Protein AF-U2ZGQ8-F1 (afdb_monomer_lite)

pLDDT: mean 74.14, std 29.36, range [25.17, 98.75]

Structure (mmCIF, N/CA/C/O backbone):
data_AF-U2ZGQ8-F1
#
_entry.id   AF-U2ZGQ8-F1
#
loop_
_atom_site.group_PDB
_atom_site.id
_atom_site.type_symbol
_atom_site.label_atom_id
_atom_site.label_alt_id
_atom_site.label_comp_id
_atom_site.label_asym_id
_atom_site.label_entity_id
_atom_site.label_seq_id
_atom_site.pdbx_PDB_ins_code
_atom_site.Cartn_x
_atom_site.Cartn_y
_atom_site.Cartn_z
_atom_site.occupancy
_atom_site.B_iso_or_equiv
_atom_site.auth_seq_id
_atom_site.auth_comp_id
_atom_site.auth_asym_id
_atom_site.auth_atom_id
_atom_site.pdbx_PDB_model_num
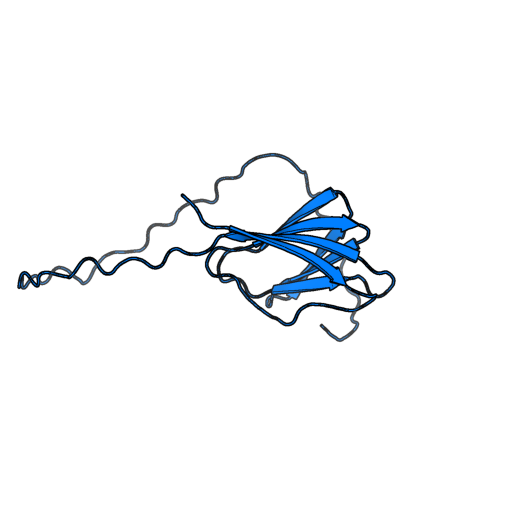ATOM 1 N N . MET A 1 1 ? 19.578 -16.723 -5.325 1.00 52.78 1 MET A N 1
ATOM 2 C CA . MET A 1 1 ? 18.636 -16.305 -4.265 1.00 52.78 1 MET A CA 1
ATOM 3 C C . MET A 1 1 ? 17.973 -15.016 -4.718 1.00 52.78 1 MET A C 1
ATOM 5 O O . MET A 1 1 ? 18.643 -14.217 -5.361 1.00 52.78 1 MET A O 1
ATOM 9 N N . ALA A 1 2 ? 16.672 -14.859 -4.485 1.00 68.69 2 ALA A N 1
ATOM 10 C CA . ALA A 1 2 ? 15.965 -13.615 -4.777 1.00 68.69 2 ALA A CA 1
ATOM 11 C C . ALA A 1 2 ? 16.005 -12.723 -3.529 1.00 68.69 2 ALA A C 1
ATOM 13 O O . ALA A 1 2 ? 15.751 -13.207 -2.429 1.00 68.69 2 ALA A O 1
ATOM 14 N N . ASN A 1 3 ? 16.362 -11.450 -3.706 1.00 90.06 3 ASN A N 1
ATOM 15 C CA . ASN A 1 3 ? 16.445 -10.487 -2.612 1.00 90.06 3 ASN A CA 1
ATOM 16 C C . ASN A 1 3 ? 15.099 -9.782 -2.457 1.00 90.06 3 ASN A C 1
ATOM 18 O O . ASN A 1 3 ? 14.553 -9.272 -3.438 1.00 90.06 3 ASN A O 1
ATOM 22 N N . TYR A 1 4 ? 14.602 -9.724 -1.227 1.00 94.19 4 TYR A N 1
ATOM 23 C CA . TYR A 1 4 ? 13.373 -9.027 -0.869 1.00 94.19 4 TYR A CA 1
ATOM 24 C C . TYR A 1 4 ? 13.652 -8.072 0.287 1.00 94.19 4 TYR A C 1
ATOM 26 O O . TYR A 1 4 ? 14.464 -8.378 1.161 1.00 94.19 4 TYR A O 1
ATOM 34 N N . SER A 1 5 ? 12.958 -6.940 0.307 1.00 95.00 5 SER A N 1
ATOM 35 C CA . SER A 1 5 ? 12.787 -6.134 1.513 1.00 95.00 5 SER A CA 1
ATOM 36 C C . SER A 1 5 ? 11.358 -6.269 2.023 1.00 95.00 5 SER A C 1
ATOM 38 O O . SER A 1 5 ? 10.424 -6.463 1.241 1.00 95.00 5 SER A O 1
ATOM 40 N N . ALA A 1 6 ? 11.194 -6.153 3.338 1.00 96.50 6 ALA A N 1
ATOM 41 C CA . ALA A 1 6 ? 9.889 -6.130 3.973 1.00 96.50 6 ALA A CA 1
ATOM 42 C C . ALA A 1 6 ? 9.841 -5.070 5.074 1.00 96.50 6 ALA A C 1
ATOM 44 O O . ALA A 1 6 ? 10.843 -4.844 5.755 1.00 96.50 6 ALA A O 1
ATOM 45 N N . ALA A 1 7 ? 8.693 -4.415 5.230 1.00 96.44 7 ALA A N 1
ATOM 46 C CA . ALA A 1 7 ? 8.481 -3.409 6.265 1.00 96.44 7 ALA A CA 1
ATOM 47 C C . ALA A 1 7 ? 7.012 -3.358 6.691 1.00 96.44 7 ALA A C 1
ATOM 49 O O . ALA A 1 7 ? 6.118 -3.436 5.847 1.00 96.44 7 ALA A O 1
ATOM 50 N N . TYR A 1 8 ? 6.781 -3.179 7.991 1.00 98.25 8 TYR A N 1
ATOM 51 C CA . TYR A 1 8 ? 5.488 -2.738 8.499 1.00 98.25 8 TYR A CA 1
ATOM 52 C C . TYR A 1 8 ? 5.400 -1.222 8.386 1.00 98.25 8 TYR A C 1
ATOM 54 O O . TYR A 1 8 ? 6.326 -0.514 8.790 1.00 98.25 8 TYR A O 1
ATOM 62 N N . VAL A 1 9 ? 4.292 -0.729 7.846 1.00 98.19 9 VAL A N 1
ATOM 63 C CA . VAL A 1 9 ? 4.027 0.702 7.718 1.00 98.19 9 VAL A CA 1
ATOM 64 C C . VAL A 1 9 ? 2.645 0.990 8.278 1.00 98.19 9 VAL A C 1
ATOM 66 O O . VAL A 1 9 ? 1.669 0.349 7.890 1.00 98.19 9 VAL A O 1
ATOM 69 N N . THR A 1 10 ? 2.573 1.965 9.181 1.00 98.31 10 THR A N 1
ATOM 70 C CA . THR A 1 10 ? 1.316 2.471 9.733 1.00 98.31 10 THR A CA 1
ATOM 71 C C . THR A 1 10 ? 1.045 3.857 9.169 1.00 98.31 10 THR A C 1
ATOM 73 O O . THR A 1 10 ? 1.881 4.754 9.286 1.00 98.31 10 THR A O 1
ATOM 76 N N . PHE A 1 11 ? -0.138 4.045 8.590 1.00 98.50 11 PHE A N 1
ATOM 77 C CA . PHE A 1 11 ? -0.631 5.341 8.136 1.00 98.50 11 PHE A CA 1
ATOM 78 C C . PHE A 1 11 ? -1.728 5.839 9.079 1.00 98.50 11 PHE A C 1
ATOM 80 O O . PHE A 1 11 ? -2.642 5.095 9.432 1.00 98.50 11 PHE A O 1
ATOM 87 N N . GLN A 1 12 ? -1.632 7.108 9.482 1.00 98.62 12 GLN A N 1
ATOM 88 C CA . GLN A 1 12 ? -2.706 7.814 10.191 1.00 98.62 12 GLN A CA 1
ATOM 89 C C . GLN A 1 12 ? -3.907 8.066 9.258 1.00 98.62 12 GLN A C 1
ATOM 91 O O . GLN A 1 12 ? -3.723 7.999 8.040 1.00 98.62 12 GLN A O 1
ATOM 96 N N . PRO A 1 13 ? -5.113 8.367 9.785 1.00 98.38 13 PRO A N 1
ATOM 97 C CA . PRO A 1 13 ? -6.287 8.648 8.958 1.00 98.38 13 PRO A CA 1
ATOM 98 C C . PRO A 1 13 ? -5.990 9.668 7.848 1.00 98.38 13 PRO A C 1
ATOM 100 O O . PRO A 1 13 ? -5.406 10.724 8.098 1.00 98.38 13 PRO A O 1
ATOM 103 N N . GLY A 1 14 ? -6.335 9.320 6.608 1.00 95.88 14 GLY A N 1
ATOM 104 C CA . GLY A 1 14 ? -6.091 10.130 5.408 1.00 95.88 14 GLY A CA 1
ATOM 105 C C . GLY A 1 14 ? -4.630 10.218 4.937 1.00 95.88 14 GLY A C 1
ATOM 106 O O . GLY A 1 14 ? -4.368 10.808 3.886 1.00 95.88 14 GLY A O 1
ATOM 107 N N . ALA A 1 15 ? -3.667 9.642 5.662 1.00 98.19 15 ALA A N 1
ATOM 108 C CA . ALA A 1 15 ? -2.265 9.643 5.258 1.00 98.19 15 ALA A CA 1
ATOM 109 C C . ALA A 1 15 ? -1.990 8.581 4.183 1.00 98.19 15 ALA A C 1
ATOM 111 O O . ALA A 1 15 ? -2.509 7.466 4.233 1.00 98.19 15 ALA A O 1
ATOM 112 N N . ARG A 1 16 ? -1.105 8.908 3.236 1.00 98.44 16 ARG A N 1
ATOM 113 C CA . ARG A 1 16 ? -0.639 7.992 2.188 1.00 98.44 16 ARG A CA 1
ATOM 114 C C . ARG A 1 16 ? 0.828 8.202 1.844 1.00 98.44 16 ARG A C 1
ATOM 116 O O . ARG A 1 16 ? 1.386 9.270 2.100 1.00 98.44 16 ARG A O 1
ATOM 123 N N . SER A 1 17 ? 1.435 7.211 1.200 1.00 98.31 17 SER A N 1
ATOM 124 C CA . SER A 1 17 ? 2.723 7.376 0.530 1.00 98.31 17 SER A CA 1
ATOM 125 C C . SER A 1 17 ? 2.614 8.368 -0.630 1.00 98.31 17 SER A C 1
ATOM 127 O O . SER A 1 17 ? 1.539 8.593 -1.194 1.00 98.31 17 SER A O 1
ATOM 129 N N . ALA A 1 18 ? 3.742 8.977 -1.004 1.00 98.00 18 ALA A N 1
ATOM 130 C CA . ALA A 1 18 ? 3.853 9.680 -2.278 1.00 98.00 18 ALA A CA 1
ATOM 131 C C . ALA A 1 18 ? 3.656 8.700 -3.449 1.00 98.00 18 ALA A C 1
ATOM 133 O O . ALA A 1 18 ? 3.773 7.488 -3.281 1.00 98.00 18 ALA A O 1
ATOM 134 N N . TRP A 1 19 ? 3.384 9.221 -4.644 1.00 98.19 19 TRP A N 1
ATOM 135 C CA . TRP A 1 19 ? 3.383 8.398 -5.853 1.00 98.19 19 TRP A CA 1
ATOM 136 C C . TRP A 1 19 ? 4.769 7.787 -6.077 1.00 98.19 19 TRP A C 1
ATOM 138 O O . TRP A 1 19 ? 5.774 8.495 -5.997 1.00 98.19 19 TRP A O 1
ATOM 148 N N . HIS A 1 20 ? 4.826 6.487 -6.342 1.00 98.19 20 HIS A N 1
ATOM 149 C CA . HIS A 1 20 ? 6.072 5.761 -6.573 1.00 98.19 20 HIS A CA 1
ATOM 150 C C . HIS A 1 20 ? 5.825 4.498 -7.406 1.00 98.19 20 HIS A C 1
ATOM 152 O O . HIS A 1 20 ? 4.688 4.130 -7.687 1.00 98.19 20 HIS A O 1
ATOM 158 N N . SER A 1 21 ? 6.896 3.831 -7.833 1.00 97.56 21 SER A N 1
ATOM 159 C CA . SER A 1 21 ? 6.821 2.534 -8.507 1.00 97.56 21 SER A CA 1
ATOM 160 C C . SER A 1 21 ? 7.978 1.636 -8.082 1.00 97.56 21 SER A C 1
ATOM 162 O O . SER A 1 21 ? 9.019 2.106 -7.614 1.00 97.56 21 SER A O 1
ATOM 164 N N . HIS A 1 22 ?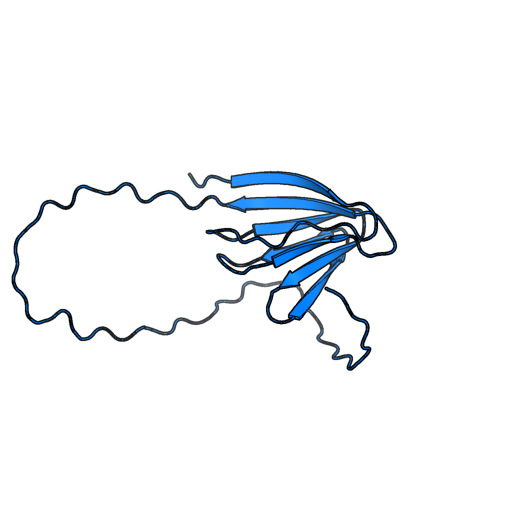 7.805 0.328 -8.267 1.00 96.25 22 HIS A N 1
ATOM 165 C CA . HIS A 1 22 ? 8.818 -0.670 -7.940 1.00 96.25 22 HIS A CA 1
ATOM 166 C C . HIS A 1 22 ? 9.262 -1.427 -9.201 1.00 96.25 22 HIS A C 1
ATOM 168 O O . HIS A 1 22 ? 8.415 -1.972 -9.911 1.00 96.25 22 HIS A O 1
ATOM 174 N N . PRO A 1 23 ? 10.577 -1.535 -9.491 1.00 95.06 23 PRO A N 1
ATOM 175 C CA . PRO A 1 23 ? 11.076 -2.193 -10.706 1.00 95.06 23 PRO A CA 1
ATOM 176 C C . PRO A 1 23 ? 10.724 -3.679 -10.847 1.00 95.06 23 PRO A C 1
ATOM 178 O O . PRO A 1 23 ? 10.852 -4.226 -11.943 1.00 95.06 23 PRO A O 1
ATOM 181 N N . ALA A 1 24 ? 10.348 -4.334 -9.748 1.00 95.56 24 ALA A N 1
ATOM 182 C CA . ALA A 1 24 ? 9.918 -5.728 -9.704 1.00 95.56 24 ALA A CA 1
ATOM 183 C C . ALA A 1 24 ? 8.552 -5.902 -9.012 1.00 95.56 24 ALA A C 1
ATOM 185 O O . ALA A 1 24 ? 8.198 -7.024 -8.678 1.00 95.56 24 ALA A O 1
ATOM 186 N N . GLY A 1 25 ? 7.786 -4.815 -8.848 1.00 96.75 25 GLY A N 1
ATOM 187 C CA . GLY A 1 25 ? 6.473 -4.799 -8.192 1.00 96.75 25 GLY A CA 1
ATOM 188 C C . GLY A 1 25 ? 6.541 -4.811 -6.661 1.00 96.75 25 GLY A C 1
ATOM 189 O O . GLY A 1 25 ? 7.629 -4.744 -6.088 1.00 96.75 25 GLY A O 1
ATOM 190 N N . GLN A 1 26 ? 5.381 -4.849 -6.005 1.00 98.31 26 GLN A N 1
ATOM 191 C CA . GLN A 1 26 ? 5.250 -4.909 -4.545 1.00 98.31 26 GLN A CA 1
ATOM 192 C C . GLN A 1 26 ? 3.960 -5.627 -4.129 1.00 98.31 26 GLN A C 1
ATOM 194 O O . GLN A 1 26 ? 2.891 -5.358 -4.673 1.00 98.31 26 GLN A O 1
ATOM 199 N N . HIS A 1 27 ? 4.058 -6.515 -3.137 1.00 98.19 27 HIS A N 1
ATOM 200 C CA . HIS A 1 27 ? 2.895 -7.062 -2.440 1.00 98.19 27 HIS A CA 1
ATOM 201 C C . HIS A 1 27 ? 2.584 -6.221 -1.205 1.00 98.19 27 HIS A C 1
ATOM 203 O O . HIS A 1 27 ? 3.490 -5.903 -0.431 1.00 98.19 27 HIS A O 1
ATOM 209 N N . ILE A 1 28 ? 1.307 -5.910 -1.012 1.00 98.44 28 ILE A N 1
ATOM 210 C CA . ILE A 1 28 ? 0.792 -5.180 0.142 1.00 98.44 28 ILE A CA 1
ATOM 211 C C . ILE A 1 28 ? -0.208 -6.073 0.867 1.00 98.44 28 ILE A C 1
ATOM 213 O O . ILE A 1 28 ? -1.164 -6.522 0.244 1.00 98.44 28 ILE A O 1
ATOM 217 N N . ILE A 1 29 ? -0.003 -6.324 2.159 1.00 98.62 29 ILE A N 1
ATOM 218 C CA . ILE A 1 29 ? -0.869 -7.174 2.988 1.00 98.62 29 ILE A CA 1
ATOM 219 C C . ILE A 1 29 ? -1.317 -6.361 4.196 1.00 98.62 29 ILE A C 1
ATOM 221 O O . ILE A 1 29 ? -0.474 -5.894 4.963 1.00 98.62 29 ILE A O 1
ATOM 225 N N . VAL A 1 30 ? -2.619 -6.176 4.383 1.00 98.62 30 VAL A N 1
ATOM 226 C CA . VAL A 1 30 ? -3.126 -5.388 5.515 1.00 98.62 30 VAL A CA 1
ATOM 227 C C . VAL A 1 30 ? -3.108 -6.241 6.773 1.00 98.62 30 VAL A C 1
ATOM 229 O O . VAL A 1 30 ? -3.649 -7.345 6.793 1.00 98.62 30 VAL A O 1
ATOM 232 N N . THR A 1 31 ? -2.509 -5.714 7.836 1.00 98.62 31 THR A N 1
ATOM 233 C CA . THR A 1 31 ? -2.451 -6.383 9.142 1.00 98.62 31 THR A CA 1
ATOM 234 C C . THR A 1 31 ? -3.321 -5.711 10.193 1.00 98.62 31 THR A C 1
ATOM 236 O O . THR A 1 31 ? -3.508 -6.283 11.256 1.00 98.62 31 THR A O 1
ATOM 239 N N . SER A 1 32 ? -3.826 -4.501 9.934 1.00 98.69 32 SER A N 1
ATOM 240 C CA . SER A 1 32 ? -4.881 -3.874 10.732 1.00 98.69 32 SER A CA 1
ATOM 241 C C . SER A 1 32 ? -5.545 -2.730 9.965 1.00 98.69 32 SER A C 1
ATOM 243 O O . SER A 1 32 ? -4.863 -1.949 9.295 1.00 98.69 32 SER A O 1
ATOM 245 N N . GLY A 1 33 ? -6.865 -2.600 10.097 1.00 98.38 33 GLY A N 1
ATOM 246 C CA . GLY A 1 33 ? -7.639 -1.507 9.505 1.00 98.38 33 GLY A CA 1
ATOM 247 C C . GLY A 1 33 ? -7.952 -1.710 8.021 1.00 98.38 33 GLY A C 1
ATOM 248 O O . GLY A 1 33 ? -8.128 -2.834 7.550 1.00 98.38 33 GLY A O 1
ATOM 249 N N . VAL A 1 34 ? -8.071 -0.600 7.288 1.00 98.75 34 VAL A N 1
ATOM 250 C CA . VAL A 1 34 ? -8.437 -0.585 5.864 1.00 98.75 34 VAL A CA 1
ATOM 251 C C . VAL A 1 34 ? -7.426 0.238 5.077 1.00 98.75 34 VAL A C 1
ATOM 253 O O . VAL A 1 34 ? -7.191 1.411 5.376 1.00 98.75 34 VAL A O 1
ATOM 256 N N . ALA A 1 35 ? -6.859 -0.374 4.042 1.00 98.62 35 ALA A N 1
ATOM 257 C CA . ALA A 1 35 ? -5.955 0.270 3.109 1.00 98.62 35 ALA A CA 1
ATOM 258 C C . ALA A 1 35 ? -6.671 0.692 1.822 1.00 98.62 35 ALA A C 1
ATOM 260 O O . ALA A 1 35 ? -7.629 0.066 1.357 1.00 98.62 35 ALA A O 1
ATOM 261 N N . LEU A 1 36 ? -6.145 1.758 1.232 1.00 98.75 36 LEU A N 1
ATOM 262 C CA . LEU A 1 36 ? -6.424 2.211 -0.119 1.00 98.75 36 LEU A CA 1
ATOM 263 C C . LEU A 1 36 ? -5.124 2.148 -0.918 1.00 98.75 36 LEU A C 1
ATOM 265 O O . LEU A 1 36 ? -4.062 2.496 -0.401 1.00 98.75 36 LEU A O 1
ATOM 269 N N . THR A 1 37 ? -5.198 1.746 -2.181 1.00 98.50 37 THR A N 1
ATOM 270 C CA . THR A 1 37 ? -4.117 1.953 -3.148 1.00 98.50 37 THR A CA 1
ATOM 271 C C . THR A 1 37 ? -4.690 2.457 -4.457 1.00 98.50 37 THR A C 1
ATOM 273 O O . THR A 1 37 ? -5.746 1.994 -4.880 1.00 98.50 37 THR A O 1
ATOM 276 N N . GLY A 1 38 ? -4.027 3.430 -5.078 1.00 97.88 38 GLY A N 1
ATOM 277 C CA . GLY A 1 38 ? -4.479 4.019 -6.332 1.00 97.88 38 GLY A CA 1
ATOM 278 C C . GLY A 1 38 ? -3.381 4.070 -7.380 1.00 97.88 38 GLY A C 1
ATOM 279 O O . GLY A 1 38 ? -2.211 4.245 -7.040 1.00 97.88 38 GLY A O 1
ATOM 280 N N . THR A 1 39 ? -3.767 3.943 -8.645 1.00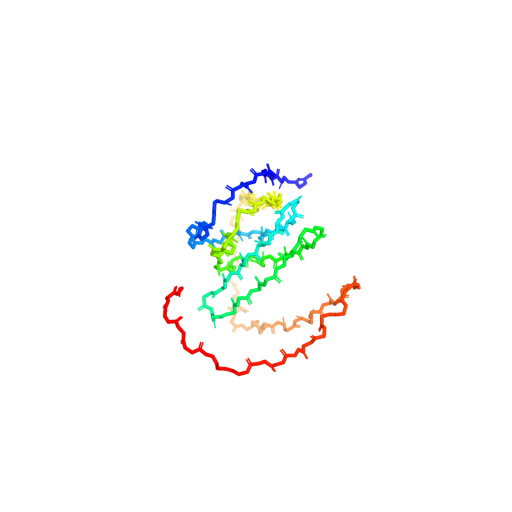 97.81 39 THR A N 1
ATOM 281 C CA . THR A 1 39 ? -2.895 4.036 -9.823 1.00 97.81 39 THR A CA 1
ATOM 282 C C . THR A 1 39 ? -3.190 5.298 -10.633 1.00 97.81 39 THR A C 1
ATOM 284 O O . THR A 1 39 ? -4.230 5.940 -10.486 1.00 97.81 39 THR A O 1
ATOM 287 N N . ARG A 1 40 ? -2.243 5.698 -11.490 1.00 95.94 40 ARG A N 1
ATOM 288 C CA . ARG A 1 40 ? -2.340 6.941 -12.284 1.00 95.94 40 ARG A CA 1
ATOM 289 C C . ARG A 1 40 ? -3.496 6.974 -13.282 1.00 95.94 40 ARG A C 1
ATOM 291 O O . ARG A 1 40 ? -3.899 8.051 -13.700 1.00 95.94 40 ARG A O 1
ATOM 298 N N . ASP A 1 41 ? -4.014 5.814 -13.659 1.00 95.06 41 ASP A N 1
ATOM 299 C CA . ASP A 1 41 ? -5.179 5.663 -14.533 1.00 95.06 41 ASP A CA 1
ATOM 300 C C . ASP A 1 41 ? -6.520 5.904 -13.810 1.00 95.06 41 ASP A C 1
ATOM 302 O O . ASP A 1 41 ? -7.577 5.804 -14.429 1.00 95.06 41 ASP A O 1
ATOM 306 N N . GLY A 1 42 ? -6.485 6.241 -12.517 1.00 92.75 42 GLY A N 1
ATOM 307 C CA . GLY A 1 42 ? -7.663 6.564 -11.717 1.00 92.75 42 GLY A CA 1
ATOM 308 C C . GLY A 1 42 ? -8.297 5.363 -11.017 1.00 92.75 42 GLY A C 1
ATOM 309 O O . GLY A 1 42 ? -9.296 5.540 -10.320 1.00 92.75 42 GLY A O 1
ATOM 310 N N . ASN A 1 43 ? -7.736 4.157 -11.149 1.00 94.62 43 ASN A N 1
ATOM 311 C CA . ASN A 1 43 ? -8.212 3.014 -10.375 1.00 94.62 43 ASN A CA 1
ATOM 312 C C . ASN A 1 43 ? -7.792 3.154 -8.908 1.00 94.62 43 ASN A C 1
ATOM 314 O O . ASN A 1 43 ? -6.628 3.416 -8.611 1.00 94.62 43 ASN A O 1
ATOM 318 N N . VAL A 1 44 ? -8.739 2.943 -7.992 1.00 97.19 44 VAL A N 1
ATOM 319 C CA . VAL A 1 44 ? -8.495 2.890 -6.545 1.00 97.19 44 VAL A CA 1
ATOM 320 C C . VAL A 1 44 ? -9.081 1.597 -5.996 1.00 97.19 44 VAL A C 1
ATOM 322 O O . VAL A 1 44 ? -10.250 1.286 -6.218 1.00 97.19 44 VAL A O 1
ATOM 325 N N . ILE A 1 45 ? -8.263 0.847 -5.269 1.00 97.00 45 ILE A N 1
ATOM 326 C CA . ILE A 1 45 ? -8.620 -0.416 -4.630 1.00 97.00 45 ILE A CA 1
ATOM 327 C C . ILE A 1 45 ? -8.667 -0.195 -3.120 1.00 97.00 45 ILE A C 1
ATOM 329 O O . ILE A 1 45 ? -7.734 0.358 -2.539 1.00 97.00 45 ILE A O 1
ATOM 333 N N . ARG A 1 46 ? -9.748 -0.662 -2.489 1.00 98.25 46 ARG A N 1
ATOM 334 C CA . ARG A 1 46 ? -9.931 -0.710 -1.034 1.00 98.25 46 ARG A CA 1
ATOM 335 C C . ARG A 1 46 ? -9.854 -2.159 -0.574 1.00 98.25 46 ARG A C 1
ATOM 337 O O . ARG A 1 46 ? -10.529 -3.003 -1.155 1.00 98.25 46 ARG A O 1
ATOM 344 N N . PHE A 1 47 ? -9.074 -2.423 0.464 1.00 97.75 47 PHE A N 1
ATOM 345 C CA . PHE A 1 47 ? -8.840 -3.768 0.983 1.00 97.75 47 PHE A CA 1
ATOM 346 C C . PHE A 1 47 ? -8.543 -3.709 2.486 1.00 97.75 47 PHE A C 1
ATOM 348 O O . PHE A 1 47 ? -8.037 -2.708 2.996 1.00 97.75 47 PHE A O 1
ATOM 355 N N . SER A 1 48 ? -8.952 -4.740 3.209 1.00 97.94 48 SER A N 1
ATOM 356 C CA . SER A 1 48 ? -9.077 -4.774 4.668 1.00 97.94 48 SER A CA 1
ATOM 357 C C . SER A 1 48 ? -8.124 -5.801 5.275 1.00 97.94 48 SER A C 1
ATOM 359 O O . SER A 1 48 ? -7.448 -6.538 4.562 1.00 97.94 48 SER A O 1
ATOM 361 N N . GLU A 1 49 ? -8.047 -5.837 6.602 1.00 98.00 49 GLU A N 1
ATOM 362 C CA . GLU A 1 49 ? -7.209 -6.776 7.351 1.00 98.00 49 GLU A CA 1
ATOM 363 C C . GLU A 1 49 ? -7.308 -8.229 6.847 1.00 98.00 49 GLU A C 1
ATOM 365 O O . GLU A 1 49 ? -8.397 -8.771 6.664 1.00 98.00 49 GLU A O 1
ATOM 370 N N . GLY A 1 50 ? -6.148 -8.846 6.601 1.00 96.75 50 GLY A N 1
ATOM 371 C CA . GLY A 1 50 ? -6.018 -10.187 6.026 1.00 96.75 50 GLY A CA 1
ATOM 372 C C . GLY A 1 50 ? -6.015 -10.230 4.493 1.00 96.75 50 GLY A C 1
ATOM 373 O O . GLY A 1 50 ? -5.557 -11.217 3.917 1.00 96.75 50 GLY A O 1
ATOM 374 N N . GLU A 1 51 ? -6.460 -9.170 3.816 1.00 98.06 51 GLU A N 1
ATOM 375 C CA . GLU A 1 51 ? -6.441 -9.077 2.355 1.00 98.06 51 GLU A CA 1
ATOM 376 C C . GLU A 1 51 ? -5.091 -8.564 1.836 1.00 98.06 51 GLU A C 1
ATOM 378 O O . GLU A 1 51 ? -4.328 -7.877 2.528 1.00 98.06 51 GLU A O 1
ATOM 383 N N . SER A 1 52 ? -4.795 -8.888 0.574 1.00 97.00 52 SER A N 1
ATOM 384 C CA . SER A 1 52 ? -3.566 -8.451 -0.083 1.00 97.00 52 SER A CA 1
ATOM 385 C C . SER A 1 52 ? -3.793 -7.974 -1.510 1.00 97.00 52 SER A C 1
ATOM 387 O O . SER A 1 52 ? -4.709 -8.424 -2.197 1.00 97.00 52 SER A O 1
ATOM 389 N N . VAL A 1 53 ? -2.925 -7.069 -1.955 1.00 97.81 53 VAL A N 1
ATOM 390 C CA . VAL A 1 53 ? -2.909 -6.521 -3.313 1.00 97.81 53 VAL A CA 1
ATOM 391 C C . VAL A 1 53 ? -1.504 -6.641 -3.897 1.00 97.81 53 VAL A C 1
ATOM 393 O O . VAL A 1 53 ? -0.499 -6.502 -3.197 1.00 97.81 53 VAL A O 1
ATOM 396 N N . TRP A 1 54 ? -1.439 -6.908 -5.201 1.00 97.56 54 TRP A N 1
ATOM 397 C CA . TRP A 1 54 ? -0.212 -6.859 -5.987 1.00 97.56 54 TRP A CA 1
ATOM 398 C C . TRP A 1 54 ? -0.160 -5.575 -6.813 1.00 97.56 54 TRP A C 1
ATOM 400 O O . TRP A 1 54 ? -1.025 -5.341 -7.656 1.00 97.56 54 TRP A O 1
ATOM 410 N N . CYS A 1 55 ? 0.886 -4.780 -6.607 1.00 97.25 55 CYS A N 1
ATOM 411 C CA . CYS A 1 55 ? 1.215 -3.614 -7.417 1.00 97.25 55 CYS A CA 1
ATOM 412 C C . CYS A 1 55 ? 2.252 -4.033 -8.478 1.00 97.25 55 CYS A C 1
ATOM 414 O O . CYS A 1 55 ? 3.399 -4.328 -8.117 1.00 97.25 55 CYS A O 1
ATOM 416 N N . PRO A 1 56 ? 1.891 -4.103 -9.778 1.00 96.56 56 PRO A N 1
ATOM 417 C CA . PRO A 1 56 ? 2.773 -4.673 -10.793 1.00 96.56 56 PRO A CA 1
ATOM 418 C C . PRO A 1 56 ? 4.069 -3.875 -11.025 1.00 96.56 56 PRO A C 1
ATOM 420 O O . PRO A 1 56 ? 4.132 -2.676 -10.736 1.00 96.56 56 PRO A O 1
ATOM 423 N N . PRO A 1 57 ? 5.115 -4.507 -11.595 1.00 97.00 57 PRO A N 1
ATOM 424 C CA . PRO A 1 57 ? 6.379 -3.838 -11.873 1.00 97.00 57 PRO A CA 1
ATOM 425 C C . PRO A 1 57 ? 6.210 -2.601 -12.759 1.00 97.00 57 PRO A C 1
ATOM 427 O O . PRO A 1 57 ? 5.599 -2.668 -13.822 1.00 97.00 57 PRO A O 1
ATOM 430 N N . GLY A 1 58 ? 6.797 -1.481 -12.336 1.00 96.06 58 GLY A N 1
ATOM 431 C CA . GLY A 1 58 ? 6.792 -0.223 -13.090 1.00 96.06 58 GLY A CA 1
ATOM 432 C C . GLY A 1 58 ? 5.462 0.537 -13.104 1.00 96.06 58 GLY A C 1
ATOM 433 O O . GLY A 1 58 ? 5.421 1.634 -13.653 1.00 96.06 58 GLY A O 1
ATOM 434 N N . VAL A 1 59 ? 4.399 0.013 -12.486 1.00 97.38 59 VAL A N 1
ATOM 435 C CA . VAL A 1 59 ? 3.130 0.738 -12.352 1.00 97.38 59 VAL A CA 1
ATOM 436 C C . VAL A 1 59 ? 3.253 1.748 -11.214 1.00 97.38 59 VAL A C 1
ATOM 438 O O . VAL A 1 59 ? 3.559 1.378 -10.078 1.00 97.38 59 VAL A O 1
ATOM 441 N N . GLU A 1 60 ? 3.036 3.030 -11.514 1.00 98.00 60 GLU A N 1
ATOM 442 C CA . GLU A 1 60 ? 2.966 4.074 -10.490 1.00 98.00 60 GLU A CA 1
ATOM 443 C C . GLU A 1 60 ? 1.717 3.906 -9.627 1.00 98.00 60 GLU A C 1
ATOM 445 O O . GLU A 1 60 ? 0.597 3.830 -10.137 1.00 98.00 60 GLU A O 1
ATOM 450 N N . HIS A 1 61 ? 1.922 3.909 -8.316 1.00 98.50 61 HIS A N 1
ATOM 451 C CA . HIS A 1 61 ? 0.868 3.792 -7.328 1.00 98.50 61 HIS A CA 1
ATOM 452 C C . HIS A 1 61 ? 1.175 4.615 -6.072 1.00 98.50 61 HIS A C 1
ATOM 454 O O . HIS A 1 61 ? 2.298 5.072 -5.844 1.00 98.50 61 HIS A O 1
ATOM 460 N N . TRP A 1 62 ? 0.148 4.810 -5.256 1.00 98.62 62 TRP A N 1
ATOM 461 C CA . TRP A 1 62 ? 0.260 5.189 -3.850 1.00 98.62 62 TRP A CA 1
ATOM 462 C C . TRP A 1 62 ? -0.508 4.177 -3.008 1.00 98.62 62 TRP A C 1
ATOM 464 O O . TRP A 1 62 ? -1.358 3.448 -3.520 1.00 98.62 62 TRP A O 1
ATOM 474 N N . HIS A 1 63 ? -0.242 4.141 -1.711 1.00 98.56 63 HIS A N 1
ATOM 475 C CA . HIS A 1 63 ? -1.047 3.385 -0.757 1.00 98.56 63 HIS A CA 1
ATOM 476 C C . HIS A 1 63 ? -1.126 4.146 0.567 1.00 98.56 63 HIS A C 1
ATOM 478 O O . HIS A 1 63 ? -0.220 4.907 0.912 1.00 98.56 63 HIS A O 1
ATOM 484 N N . GLY A 1 64 ? -2.235 4.007 1.280 1.00 98.38 64 GLY A N 1
ATOM 485 C CA . GLY A 1 64 ? -2.525 4.829 2.448 1.00 98.38 64 GLY A CA 1
ATO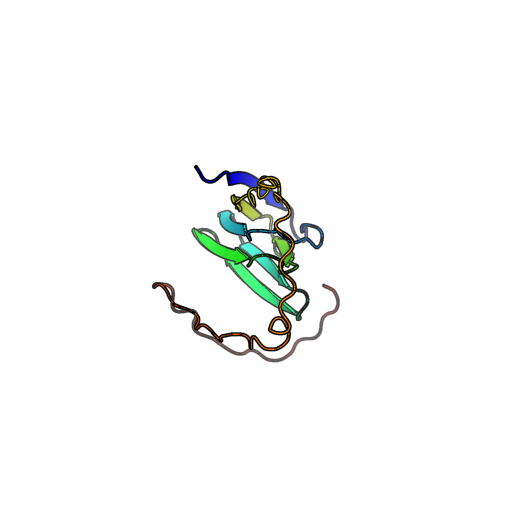M 486 C C . GLY A 1 64 ? -3.807 4.426 3.149 1.00 98.38 64 GLY A C 1
ATOM 487 O O . GLY A 1 64 ? -4.495 3.497 2.726 1.00 98.38 64 GLY A O 1
ATOM 488 N N . ALA A 1 65 ? -4.083 5.088 4.264 1.00 98.62 65 ALA A N 1
ATOM 489 C CA . ALA A 1 65 ? -5.249 4.800 5.079 1.00 98.62 65 ALA A CA 1
ATOM 490 C C . ALA A 1 65 ? -6.500 5.438 4.477 1.00 98.62 65 ALA A C 1
ATOM 492 O O . ALA A 1 65 ? -6.432 6.407 3.717 1.00 98.62 65 ALA A O 1
ATOM 493 N N . THR A 1 66 ? -7.659 4.915 4.859 1.00 98.56 66 THR A N 1
ATOM 494 C CA . THR A 1 66 ? -8.927 5.622 4.658 1.00 98.56 66 THR A CA 1
ATOM 495 C C . THR A 1 66 ? -8.929 6.975 5.387 1.00 98.56 66 THR A C 1
ATOM 497 O O . THR A 1 66 ? -8.196 7.124 6.371 1.00 98.56 66 THR A O 1
ATOM 500 N N . PRO A 1 67 ? -9.757 7.951 4.975 1.00 98.00 67 PRO A N 1
ATOM 501 C CA . PRO A 1 67 ? -9.876 9.227 5.685 1.00 98.00 67 PRO A CA 1
ATOM 502 C C . PRO A 1 67 ? -10.285 9.099 7.161 1.00 98.00 67 PRO A C 1
ATOM 504 O O . PRO A 1 67 ? -9.958 9.978 7.953 1.00 98.00 67 PRO A O 1
ATOM 507 N N . GLU A 1 68 ? -10.978 8.022 7.542 1.00 97.88 68 GLU A N 1
ATOM 508 C CA . GLU A 1 68 ? -11.634 7.903 8.850 1.00 97.88 68 GLU A CA 1
ATOM 509 C C . GLU A 1 68 ? -10.784 7.217 9.930 1.00 97.88 68 GLU A C 1
ATOM 511 O O . GLU A 1 68 ? -10.981 7.472 11.117 1.00 97.88 68 GLU A O 1
ATOM 516 N N . ALA A 1 69 ? -9.859 6.331 9.555 1.00 97.88 69 ALA A N 1
ATOM 517 C CA . ALA A 1 69 ? -9.156 5.465 10.503 1.00 97.88 69 ALA A CA 1
ATOM 518 C C . ALA A 1 69 ? -7.718 5.171 10.073 1.00 97.88 69 ALA A C 1
ATOM 520 O O . ALA A 1 69 ? -7.407 5.163 8.885 1.00 97.88 69 ALA A O 1
ATOM 521 N N . ALA A 1 70 ? -6.853 4.908 11.057 1.00 98.25 70 ALA A N 1
ATOM 522 C CA . ALA A 1 70 ? -5.493 4.444 10.817 1.00 98.25 70 ALA A CA 1
ATOM 523 C C . ALA A 1 70 ? -5.483 3.007 10.273 1.00 98.25 70 ALA A C 1
ATOM 525 O O . ALA A 1 70 ? -6.425 2.235 10.465 1.00 98.25 70 ALA A O 1
ATOM 526 N N . MET A 1 71 ? -4.384 2.639 9.624 1.00 98.62 71 MET A N 1
ATOM 527 C CA . MET A 1 71 ? -4.168 1.301 9.082 1.00 98.62 71 MET A CA 1
ATOM 528 C C . MET A 1 71 ? -2.695 0.916 9.203 1.00 98.62 71 MET A C 1
ATOM 530 O O . MET A 1 71 ? -1.819 1.781 9.153 1.00 98.62 71 MET A O 1
ATOM 534 N N . THR A 1 72 ? -2.431 -0.385 9.326 1.00 98.56 72 THR A N 1
ATOM 535 C CA . THR A 1 72 ? -1.088 -0.964 9.236 1.00 98.56 72 THR A CA 1
ATOM 536 C C . THR A 1 72 ? -1.063 -2.048 8.168 1.00 98.56 72 THR A C 1
ATOM 538 O O . THR A 1 72 ? -1.961 -2.890 8.100 1.00 98.56 72 THR A O 1
ATOM 541 N N . HIS A 1 73 ? -0.012 -2.057 7.356 1.00 98.56 73 HIS A N 1
ATOM 542 C CA . HIS A 1 73 ? 0.225 -3.099 6.365 1.00 98.56 73 HIS A CA 1
ATOM 543 C C . HIS A 1 73 ? 1.688 -3.549 6.352 1.00 98.56 73 HIS A C 1
ATOM 545 O O . HIS A 1 73 ? 2.592 -2.795 6.717 1.00 98.56 73 HIS A O 1
ATOM 551 N N . LEU A 1 74 ? 1.914 -4.781 5.903 1.00 98.62 74 LEU A N 1
ATOM 552 C CA . LEU A 1 74 ? 3.216 -5.321 5.539 1.00 98.62 74 LEU A CA 1
ATOM 553 C C . LEU A 1 74 ? 3.415 -5.135 4.033 1.00 98.62 74 LEU A C 1
ATOM 555 O O . LEU A 1 74 ? 2.607 -5.610 3.232 1.00 98.62 74 LEU A O 1
ATOM 559 N N . VAL A 1 75 ? 4.501 -4.474 3.638 1.00 98.06 75 VAL A N 1
ATOM 560 C CA . VAL A 1 75 ? 4.962 -4.481 2.244 1.00 98.06 75 VAL A CA 1
ATOM 561 C C . VAL A 1 75 ? 6.057 -5.513 2.062 1.00 98.06 75 VAL A C 1
ATOM 563 O O . VAL A 1 75 ? 6.967 -5.592 2.884 1.00 98.06 75 VAL A O 1
ATOM 566 N N . VAL A 1 76 ? 6.005 -6.267 0.966 1.00 97.94 76 VAL A N 1
ATOM 567 C CA . VAL A 1 76 ? 7.078 -7.170 0.531 1.00 97.94 76 VAL A CA 1
ATOM 568 C C . VAL A 1 76 ? 7.478 -6.780 -0.885 1.00 97.94 76 VAL A C 1
ATOM 570 O O . VAL A 1 76 ? 6.685 -6.877 -1.823 1.00 97.94 76 VAL A O 1
ATOM 573 N N . THR A 1 77 ? 8.713 -6.306 -1.040 1.00 96.88 77 THR A N 1
ATOM 574 C CA . THR A 1 77 ? 9.215 -5.740 -2.297 1.00 96.88 77 THR A CA 1
ATOM 575 C C . THR A 1 77 ? 10.386 -6.573 -2.815 1.00 96.88 77 THR A C 1
ATOM 577 O O . THR A 1 77 ? 11.459 -6.567 -2.203 1.00 96.88 77 THR A O 1
ATOM 580 N N . PRO A 1 78 ? 10.227 -7.286 -3.942 1.00 94.75 78 PRO A N 1
ATOM 581 C CA . PRO A 1 78 ? 11.344 -7.924 -4.619 1.00 94.75 78 PRO A CA 1
ATOM 582 C C . PRO A 1 78 ? 12.317 -6.871 -5.161 1.00 94.75 78 PRO A C 1
ATOM 584 O O . PRO A 1 78 ? 11.917 -5.835 -5.697 1.00 94.75 78 PRO A O 1
ATOM 587 N N . GLN A 1 79 ? 13.615 -7.150 -5.090 1.00 87.94 79 GLN A N 1
ATOM 588 C CA . GLN A 1 79 ? 14.625 -6.332 -5.752 1.00 87.94 79 GLN A CA 1
ATOM 589 C C . GLN A 1 79 ? 14.918 -6.865 -7.152 1.00 87.94 79 GLN A C 1
ATOM 591 O O . GLN A 1 79 ? 15.180 -8.053 -7.356 1.00 87.94 79 GLN A O 1
ATOM 596 N N . LYS A 1 80 ? 14.950 -5.964 -8.140 1.00 82.06 80 LYS A N 1
ATOM 597 C CA . LYS A 1 80 ? 15.456 -6.306 -9.469 1.00 82.06 80 LYS A CA 1
ATOM 598 C C . LYS A 1 80 ? 16.972 -6.455 -9.384 1.00 82.06 80 LYS A C 1
ATOM 600 O O . LYS A 1 80 ? 17.683 -5.472 -9.193 1.00 82.06 80 LYS A O 1
ATOM 605 N N . MET A 1 81 ? 17.466 -7.680 -9.541 1.00 70.06 81 MET A N 1
ATOM 606 C CA . MET A 1 81 ? 18.902 -7.933 -9.639 1.00 70.06 81 MET A CA 1
ATOM 607 C C . MET A 1 81 ? 19.476 -7.132 -10.811 1.00 70.06 81 MET A C 1
ATOM 609 O O . MET A 1 81 ? 18.999 -7.242 -11.946 1.00 70.06 81 MET A O 1
ATOM 613 N N . ALA A 1 82 ? 20.509 -6.331 -10.549 1.00 66.06 82 ALA A N 1
ATOM 614 C CA . ALA A 1 82 ? 21.275 -5.717 -11.618 1.00 66.06 82 ALA A CA 1
ATOM 615 C C . ALA A 1 82 ? 21.864 -6.845 -12.474 1.00 66.06 82 ALA A C 1
ATOM 617 O O . ALA A 1 82 ? 22.574 -7.712 -11.965 1.00 66.06 82 ALA A O 1
ATOM 618 N N . ARG A 1 83 ? 21.567 -6.858 -13.780 1.00 61.12 83 ARG A N 1
ATOM 619 C CA . ARG A 1 83 ? 22.296 -7.737 -14.699 1.00 61.12 83 ARG A CA 1
ATOM 620 C C . ARG A 1 83 ? 23.761 -7.326 -14.616 1.00 61.12 83 ARG A C 1
ATOM 622 O O . ARG A 1 83 ? 24.109 -6.231 -15.058 1.00 61.12 83 ARG A O 1
ATOM 629 N N . THR A 1 84 ? 24.619 -8.191 -14.085 1.00 49.94 84 THR A N 1
ATOM 630 C CA . THR A 1 84 ? 26.060 -8.063 -14.290 1.00 49.94 84 THR A CA 1
ATOM 631 C C . THR A 1 84 ? 26.277 -7.970 -15.796 1.00 49.94 84 THR A C 1
ATOM 633 O O . THR A 1 84 ? 25.827 -8.831 -16.558 1.00 49.94 84 THR A O 1
ATOM 636 N N . ARG A 1 85 ? 26.908 -6.887 -16.265 1.00 54.78 85 ARG A N 1
ATOM 637 C CA . ARG A 1 85 ? 27.373 -6.812 -17.652 1.00 54.78 85 ARG A CA 1
ATOM 638 C C . ARG A 1 85 ? 28.414 -7.914 -17.816 1.00 54.78 85 ARG A C 1
ATOM 640 O O . ARG A 1 85 ? 29.583 -7.687 -17.528 1.00 54.78 85 ARG A O 1
ATOM 647 N N . SER A 1 86 ? 28.013 -9.092 -18.293 1.00 53.81 86 SER A N 1
ATOM 648 C CA . SER A 1 86 ? 28.964 -10.015 -18.905 1.00 53.81 86 SER A CA 1
ATOM 649 C C . SER A 1 86 ? 29.647 -9.219 -20.012 1.00 53.81 86 SER A C 1
ATOM 651 O O . SER A 1 86 ? 28.963 -8.722 -20.915 1.00 53.81 86 SER A O 1
ATOM 653 N N . GLY A 1 87 ? 30.956 -8.995 -19.895 1.00 45.50 87 GLY A N 1
ATOM 654 C CA . GLY A 1 87 ? 31.710 -8.211 -20.862 1.00 45.50 87 GLY A CA 1
ATOM 655 C C . GLY A 1 87 ? 31.371 -8.674 -22.276 1.00 45.50 87 GLY A C 1
ATOM 656 O O . GLY A 1 87 ? 31.577 -9.834 -22.622 1.00 45.50 87 GLY A O 1
ATOM 657 N N . LYS A 1 88 ? 30.797 -7.785 -23.095 1.00 47.50 88 LYS A N 1
ATOM 658 C CA . LYS A 1 88 ? 30.622 -8.055 -24.522 1.00 47.50 88 LYS A CA 1
ATOM 659 C C . LYS A 1 88 ? 32.021 -8.145 -25.126 1.00 47.50 88 LYS A C 1
ATOM 661 O O . LYS A 1 88 ? 32.624 -7.116 -25.431 1.00 47.50 88 LYS A O 1
ATOM 666 N N . ARG A 1 89 ? 32.541 -9.358 -25.316 1.00 48.81 89 ARG A N 1
ATOM 667 C CA . ARG A 1 89 ? 33.636 -9.590 -26.259 1.00 48.81 89 ARG A CA 1
ATOM 668 C C . ARG A 1 89 ? 33.059 -9.240 -27.633 1.00 48.81 89 ARG A C 1
ATOM 670 O O . ARG A 1 89 ? 32.157 -9.920 -28.112 1.00 48.81 89 ARG A O 1
ATOM 677 N N . LYS A 1 90 ? 33.472 -8.104 -28.204 1.00 41.53 90 LYS A N 1
ATOM 678 C CA . LYS A 1 90 ? 33.011 -7.645 -29.523 1.00 41.53 90 LYS A CA 1
ATOM 679 C C . LYS A 1 90 ? 33.482 -8.650 -30.581 1.00 41.53 90 LYS A C 1
ATOM 681 O O . LYS A 1 90 ? 34.610 -8.538 -31.049 1.00 41.53 90 LYS A O 1
ATOM 686 N N . SER A 1 91 ? 32.644 -9.606 -30.978 1.00 42.00 91 SER A N 1
ATOM 687 C CA . SER A 1 91 ? 32.790 -10.229 -32.293 1.00 42.00 91 SER A CA 1
ATOM 688 C C . SER A 1 91 ? 32.133 -9.292 -33.306 1.00 42.00 91 SER A C 1
ATOM 690 O O . SER A 1 91 ? 30.941 -8.993 -33.243 1.00 42.00 91 SER A O 1
ATOM 692 N N . ARG A 1 92 ? 32.944 -8.733 -34.207 1.00 45.00 92 ARG A N 1
ATOM 693 C CA . ARG A 1 92 ? 32.439 -7.999 -35.368 1.00 45.00 92 ARG A CA 1
ATOM 694 C C . ARG A 1 92 ? 31.756 -9.026 -36.264 1.00 45.00 92 ARG A C 1
ATOM 696 O O . ARG A 1 92 ? 32.435 -9.863 -36.844 1.00 45.00 92 ARG A O 1
ATOM 703 N N . THR A 1 93 ? 30.436 -8.963 -36.373 1.00 39.53 93 THR A N 1
ATOM 704 C CA . THR A 1 93 ? 29.718 -9.596 -37.480 1.00 39.53 93 THR A CA 1
ATOM 705 C C . THR A 1 93 ? 28.813 -8.538 -38.100 1.00 39.53 93 THR A C 1
ATOM 707 O O . THR A 1 93 ? 27.935 -7.985 -37.444 1.00 39.53 93 THR A O 1
ATOM 710 N N . ASN A 1 94 ? 29.103 -8.187 -39.354 1.00 38.38 94 ASN A N 1
ATOM 711 C CA . ASN A 1 94 ? 28.196 -7.420 -40.197 1.00 38.38 94 ASN A CA 1
ATOM 712 C C . ASN A 1 94 ? 27.085 -8.379 -40.628 1.00 38.38 94 ASN A C 1
ATOM 714 O O . ASN A 1 94 ? 27.350 -9.296 -41.402 1.00 38.38 94 ASN A O 1
ATOM 718 N N . SER A 1 95 ? 25.856 -8.189 -40.150 1.00 37.62 95 SER A N 1
ATOM 719 C CA . SER A 1 95 ? 24.705 -8.884 -40.728 1.00 37.62 95 SER A CA 1
ATOM 720 C C . SER A 1 95 ? 23.516 -7.935 -40.857 1.00 37.62 95 SER A C 1
ATOM 722 O O . SER A 1 95 ? 23.137 -7.250 -39.911 1.00 37.62 95 SER A O 1
ATOM 724 N N . ILE A 1 96 ? 22.950 -7.908 -42.062 1.00 45.19 96 ILE A N 1
ATOM 725 C CA . ILE A 1 96 ? 21.847 -7.055 -42.538 1.00 45.19 96 ILE A CA 1
ATOM 726 C C . ILE A 1 96 ? 20.470 -7.493 -41.974 1.00 45.19 96 ILE A C 1
ATOM 728 O O . ILE A 1 96 ? 19.435 -6.935 -42.325 1.00 45.19 96 ILE A O 1
ATOM 732 N N . TRP A 1 97 ? 20.441 -8.443 -41.035 1.00 37.75 97 TRP A N 1
ATOM 733 C CA . TRP A 1 97 ? 19.225 -9.112 -40.554 1.00 37.75 97 TRP A CA 1
ATOM 734 C C . TRP A 1 97 ? 18.596 -8.514 -39.281 1.00 37.75 97 TRP A C 1
ATOM 736 O O . TRP A 1 97 ? 17.613 -9.050 -38.775 1.00 37.75 97 TRP A O 1
ATOM 746 N N . ASP A 1 98 ? 19.097 -7.382 -38.779 1.00 42.12 98 ASP A N 1
ATOM 747 C CA . ASP A 1 98 ? 18.629 -6.753 -37.528 1.00 42.12 98 ASP A CA 1
ATOM 748 C C . ASP A 1 98 ? 17.461 -5.758 -37.722 1.00 42.12 98 ASP A C 1
ATOM 750 O O . ASP A 1 98 ? 17.415 -4.696 -37.108 1.00 42.12 98 ASP A O 1
ATOM 754 N N . ARG A 1 99 ? 16.526 -6.050 -38.641 1.00 41.34 99 ARG A N 1
ATOM 755 C CA . ARG A 1 99 ? 15.393 -5.148 -38.957 1.00 41.34 99 ARG A CA 1
ATOM 756 C C . ARG A 1 99 ? 13.998 -5.767 -38.932 1.00 41.34 99 ARG A C 1
ATOM 758 O O . ARG A 1 99 ? 13.047 -5.104 -39.327 1.00 41.34 99 ARG A O 1
ATOM 765 N N . ASN A 1 100 ? 13.826 -6.998 -38.455 1.00 39.38 100 ASN A N 1
ATOM 766 C CA . ASN A 1 100 ? 12.477 -7.561 -38.366 1.00 39.38 100 ASN A CA 1
ATOM 767 C C . ASN A 1 100 ? 12.358 -8.631 -37.276 1.00 39.38 100 ASN A C 1
ATOM 769 O O . ASN A 1 100 ? 12.523 -9.822 -37.533 1.00 39.38 100 ASN A O 1
ATOM 773 N N . LYS A 1 101 ? 12.035 -8.210 -36.050 1.00 39.09 101 LYS A N 1
ATOM 774 C CA . LYS A 1 101 ? 11.442 -9.096 -35.043 1.00 39.09 101 LYS A CA 1
ATOM 775 C C . LYS A 1 101 ? 10.242 -8.392 -34.424 1.00 39.09 101 LYS A C 1
ATOM 777 O O . LYS A 1 101 ? 10.388 -7.442 -33.668 1.00 39.09 101 LYS A O 1
ATOM 782 N N . LYS A 1 102 ? 9.064 -8.855 -34.840 1.00 36.84 102 LYS A N 1
ATOM 783 C CA . LYS A 1 102 ? 7.762 -8.520 -34.270 1.00 36.84 102 LYS A CA 1
ATOM 784 C C . LYS A 1 102 ? 7.669 -9.113 -32.861 1.00 36.8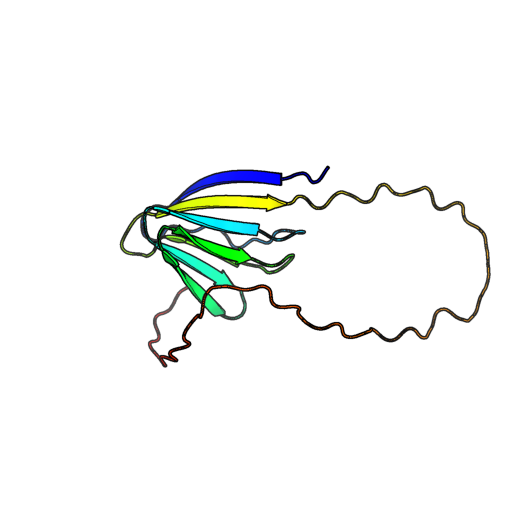4 102 LYS A C 1
ATOM 786 O O . LYS A 1 102 ? 8.092 -10.247 -32.643 1.00 36.84 102 LYS A O 1
ATOM 791 N N . GLU A 1 103 ? 7.122 -8.322 -31.947 1.00 38.72 103 GLU A N 1
ATOM 792 C CA . GLU A 1 103 ? 6.724 -8.694 -30.586 1.00 38.72 103 GLU A CA 1
ATOM 793 C C . GLU A 1 103 ? 5.849 -9.960 -30.580 1.00 38.72 103 GLU A C 1
ATOM 795 O O . GLU A 1 103 ? 4.895 -10.030 -31.363 1.00 38.72 103 GLU A O 1
ATOM 800 N N . PRO A 1 104 ? 6.086 -10.945 -29.696 1.00 38.62 104 PRO A N 1
ATOM 801 C CA . PRO A 1 104 ? 5.069 -11.926 -29.384 1.00 38.62 104 PRO A CA 1
ATOM 802 C C . PRO A 1 104 ? 4.230 -11.466 -28.186 1.00 38.62 104 PRO A C 1
ATOM 804 O O . PRO A 1 104 ? 4.723 -11.245 -27.080 1.00 38.62 104 PRO A O 1
ATOM 807 N N . HIS A 1 105 ? 2.926 -11.393 -28.432 1.00 32.72 105 HIS A N 1
ATOM 808 C CA . HIS A 1 105 ? 1.883 -11.458 -27.419 1.00 32.72 105 HIS A CA 1
ATOM 809 C C . HIS A 1 105 ? 2.092 -12.691 -26.530 1.00 32.72 105 HIS A C 1
ATOM 811 O O . HIS A 1 105 ? 2.231 -13.795 -27.057 1.00 32.72 105 HIS A O 1
ATOM 817 N N . PHE A 1 106 ? 2.030 -12.529 -25.206 1.00 30.38 106 PHE A N 1
ATOM 818 C CA . PHE A 1 106 ? 1.816 -13.652 -24.296 1.00 30.38 106 PHE A CA 1
ATOM 819 C C . PHE A 1 106 ? 0.784 -13.325 -23.221 1.00 30.38 106 PHE A C 1
ATOM 821 O O . PHE A 1 106 ? 0.803 -12.274 -22.584 1.00 30.38 106 PHE A O 1
ATOM 828 N N . ALA A 1 107 ? -0.140 -14.275 -23.111 1.00 28.66 107 ALA A N 1
ATOM 829 C CA . ALA A 1 107 ? -1.312 -14.334 -22.265 1.00 28.66 107 ALA A CA 1
ATOM 830 C C . ALA A 1 107 ? -0.998 -14.185 -20.771 1.00 28.66 107 ALA A C 1
ATOM 832 O O . ALA A 1 107 ? -0.006 -14.712 -20.266 1.00 28.66 107 ALA A O 1
ATOM 833 N N . ALA A 1 108 ? -1.916 -13.526 -20.063 1.00 26.98 108 ALA A N 1
ATOM 834 C CA . ALA A 1 108 ? -2.005 -13.581 -18.616 1.00 26.98 108 ALA A CA 1
ATOM 835 C C . ALA A 1 108 ? -2.411 -15.001 -18.189 1.00 26.98 108 ALA A C 1
ATOM 837 O O . ALA A 1 108 ? -3.458 -15.502 -18.596 1.00 26.98 108 ALA A O 1
ATOM 838 N N . LEU A 1 109 ? -1.573 -15.643 -17.376 1.00 28.88 109 LEU A N 1
ATOM 839 C CA . LEU A 1 109 ? -1.916 -16.869 -16.667 1.00 28.88 109 LEU A CA 1
ATOM 840 C C . LEU A 1 109 ? -2.436 -16.487 -15.282 1.00 28.88 109 LEU A C 1
ATOM 842 O O . LEU A 1 109 ? -1.716 -15.924 -14.459 1.00 28.88 109 LEU A O 1
ATOM 846 N N . SER A 1 110 ? -3.710 -16.777 -15.064 1.00 28.05 110 SER A N 1
ATOM 847 C CA . SER A 1 110 ? -4.410 -16.724 -13.789 1.00 28.05 110 SER A CA 1
ATOM 848 C C . SER A 1 110 ? -3.906 -17.826 -12.851 1.00 28.05 110 SER A C 1
ATOM 850 O O . SER A 1 110 ? -3.739 -18.974 -13.259 1.00 28.05 110 SER A O 1
ATOM 852 N N . TYR A 1 111 ? -3.706 -17.487 -11.576 1.00 29.06 111 TYR A N 1
ATOM 853 C CA . TYR A 1 111 ? -3.660 -18.455 -10.481 1.00 29.06 111 TYR A CA 1
ATOM 854 C C . TYR A 1 111 ? -4.696 -18.068 -9.422 1.00 29.06 111 TYR A C 1
ATOM 856 O O . TYR A 1 111 ? -4.958 -16.893 -9.178 1.00 29.06 111 TYR A O 1
ATOM 864 N N . PHE A 1 112 ? -5.332 -19.109 -8.897 1.00 27.39 112 PHE A N 1
ATOM 865 C CA . PHE A 1 112 ? -6.579 -19.155 -8.140 1.00 27.39 112 PHE A CA 1
ATOM 866 C C . PHE A 1 112 ? -6.674 -18.219 -6.922 1.00 27.39 112 PHE A C 1
ATOM 868 O O . PHE A 1 112 ? -5.743 -18.144 -6.127 1.00 27.39 112 PHE A O 1
ATOM 875 N N . GLY A 1 113 ? -7.888 -17.697 -6.681 1.00 29.55 113 GLY A N 1
ATOM 876 C CA . GLY A 1 113 ? -8.486 -17.904 -5.358 1.00 29.55 113 GLY A CA 1
ATOM 877 C C . GLY A 1 113 ? -9.069 -16.734 -4.566 1.00 29.55 113 GLY A C 1
ATOM 878 O O . GLY A 1 113 ? -9.113 -16.882 -3.357 1.00 29.55 113 GLY A O 1
ATOM 879 N N . VAL A 1 114 ? -9.558 -15.637 -5.160 1.00 27.62 114 VAL A N 1
ATOM 880 C CA . VAL A 1 114 ? -10.622 -14.824 -4.521 1.00 27.62 114 VAL A CA 1
ATOM 881 C C . VAL A 1 114 ? -11.524 -14.228 -5.604 1.00 27.62 114 VAL A C 1
ATOM 883 O O . VAL A 1 114 ? -11.070 -13.495 -6.480 1.00 27.62 114 VAL A O 1
ATOM 886 N N . GLU A 1 115 ? -12.806 -14.578 -5.577 1.00 25.17 115 GLU A N 1
ATOM 887 C CA . GLU A 1 115 ? -13.816 -14.072 -6.504 1.00 25.17 115 GLU A CA 1
ATOM 888 C C . GLU A 1 115 ? -14.179 -12.625 -6.129 1.00 25.17 115 GLU A C 1
ATOM 890 O O . GLU A 1 115 ? -15.046 -12.368 -5.294 1.00 25.17 115 GLU A O 1
ATOM 895 N N . LEU A 1 116 ? -13.490 -11.652 -6.733 1.00 31.44 116 LEU A N 1
ATOM 896 C CA . LEU A 1 116 ? -13.874 -10.240 -6.674 1.00 31.44 116 LEU A CA 1
ATOM 897 C C . LEU A 1 116 ? -15.136 -10.042 -7.520 1.00 31.44 116 LEU A C 1
ATOM 899 O O . LEU A 1 116 ? -15.091 -9.831 -8.733 1.00 31.44 116 LEU A O 1
ATOM 903 N N . ARG A 1 117 ? -16.291 -10.124 -6.859 1.00 26.55 117 ARG A N 1
ATOM 904 C CA . ARG A 1 117 ? -17.587 -9.781 -7.440 1.00 26.55 117 ARG A CA 1
ATOM 905 C C . ARG A 1 117 ? -17.610 -8.278 -7.745 1.00 26.55 117 ARG A C 1
ATOM 907 O O . ARG A 1 117 ? -17.865 -7.457 -6.868 1.00 26.55 117 ARG A O 1
ATOM 914 N N . LEU A 1 118 ? -17.358 -7.932 -9.007 1.00 27.47 118 LEU A N 1
ATOM 915 C CA . LEU A 1 118 ? -17.551 -6.593 -9.562 1.00 27.47 118 LEU A CA 1
ATOM 916 C C . LEU A 1 118 ? -18.996 -6.136 -9.312 1.00 27.47 118 LEU A C 1
ATOM 918 O O . LEU A 1 118 ? -19.940 -6.648 -9.914 1.00 27.47 118 LEU A O 1
ATOM 922 N N . LYS A 1 119 ? -19.173 -5.144 -8.438 1.00 27.80 119 LYS A N 1
ATOM 923 C CA . LYS A 1 119 ? -20.341 -4.265 -8.473 1.00 27.80 119 LYS A CA 1
ATOM 924 C C . LYS A 1 119 ? -19.876 -2.884 -8.886 1.00 27.80 119 LYS A C 1
ATOM 926 O O . LYS A 1 119 ? -19.214 -2.169 -8.145 1.00 27.80 119 LYS A O 1
ATOM 931 N N . GLN A 1 120 ? -20.247 -2.552 -10.110 1.00 28.86 120 GLN A N 1
ATOM 932 C CA . GLN A 1 120 ? -20.182 -1.222 -10.668 1.00 28.86 120 GLN A CA 1
ATOM 933 C C . GLN A 1 120 ? -21.037 -0.273 -9.824 1.00 28.86 120 GLN A C 1
ATOM 935 O O . GLN A 1 120 ? -22.242 -0.476 -9.704 1.00 28.86 120 GLN A O 1
ATOM 940 N N . PHE A 1 121 ? -20.423 0.769 -9.271 1.00 30.45 121 PHE A N 1
ATOM 941 C CA . PHE A 1 121 ? -21.141 1.949 -8.805 1.00 30.45 121 PHE A CA 1
ATOM 942 C C . PHE A 1 121 ? -20.606 3.173 -9.537 1.00 30.45 121 PHE A C 1
ATOM 944 O O . PHE A 1 121 ? -19.411 3.462 -9.533 1.00 30.45 121 PHE A O 1
ATOM 951 N N . ARG A 1 122 ? -21.525 3.839 -10.240 1.00 30.77 122 ARG A N 1
ATOM 952 C CA . ARG A 1 122 ? -21.311 5.128 -10.888 1.00 30.77 122 ARG A CA 1
ATOM 953 C C . ARG A 1 122 ? -21.371 6.251 -9.853 1.00 30.77 122 ARG A C 1
ATOM 955 O O . ARG A 1 122 ? -22.186 6.206 -8.941 1.00 30.77 122 ARG A O 1
ATOM 962 N N . SER A 1 123 ? -20.552 7.262 -10.140 1.00 32.81 123 SER A N 1
ATOM 963 C CA . SER A 1 123 ? -20.650 8.681 -9.784 1.00 32.81 123 SER A CA 1
ATOM 964 C C . SER A 1 123 ? -20.852 9.048 -8.314 1.00 32.81 123 SER A C 1
ATOM 966 O O . SER A 1 123 ? -21.972 9.075 -7.813 1.00 32.81 123 SER A O 1
ATOM 968 N N . MET A 1 124 ? -19.781 9.555 -7.714 1.00 29.19 124 MET A N 1
ATOM 969 C CA . MET A 1 124 ? -19.853 10.802 -6.960 1.00 29.19 124 MET A CA 1
ATOM 970 C C . MET A 1 124 ? -18.521 11.525 -7.132 1.00 29.19 124 MET A C 1
ATOM 972 O O . MET A 1 124 ? -17.466 11.004 -6.776 1.00 29.19 124 MET A O 1
ATOM 976 N N . GLU A 1 125 ? -18.575 12.698 -7.759 1.00 43.19 125 GLU A N 1
ATOM 977 C CA . GLU A 1 125 ? -17.469 13.641 -7.739 1.00 43.19 125 GLU A CA 1
ATOM 978 C C . GLU A 1 125 ? -17.202 14.052 -6.292 1.00 43.19 125 GLU A C 1
ATOM 980 O O . GLU A 1 125 ? -18.059 14.632 -5.628 1.00 43.19 125 GLU A O 1
ATOM 985 N N . TYR A 1 126 ? -15.982 13.804 -5.835 1.00 27.83 126 TYR A N 1
ATOM 986 C CA . TYR A 1 126 ? -15.316 14.712 -4.919 1.00 27.83 126 TYR A CA 1
ATOM 987 C C . TYR A 1 126 ? -13.825 14.705 -5.257 1.00 27.83 126 TYR A C 1
ATOM 989 O O . TYR A 1 126 ? -13.126 13.708 -5.095 1.00 27.83 126 TYR A O 1
ATOM 997 N N . GLN A 1 127 ? -13.352 15.828 -5.790 1.00 33.25 127 GLN A N 1
ATOM 998 C CA . GLN A 1 127 ? -11.930 16.167 -5.880 1.00 33.25 127 GLN A CA 1
ATOM 999 C C . GLN A 1 127 ? -11.333 16.066 -4.456 1.00 33.25 127 GLN A C 1
ATOM 1001 O O . GLN A 1 127 ? -11.933 16.583 -3.520 1.00 33.25 127 GLN A O 1
ATOM 1006 N N . ARG A 1 128 ? -10.187 15.436 -4.172 1.00 35.66 128 ARG A N 1
ATOM 1007 C CA . ARG A 1 128 ? -8.912 15.348 -4.898 1.00 35.66 128 ARG A CA 1
ATOM 1008 C C . ARG A 1 128 ? -8.161 14.064 -4.494 1.00 35.66 128 ARG A C 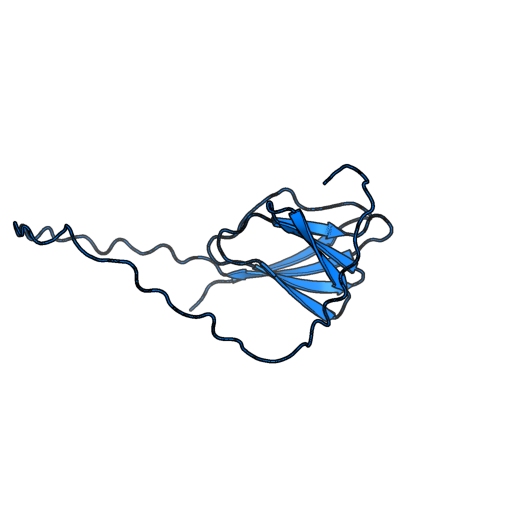1
ATOM 1010 O O . ARG A 1 128 ? -8.007 13.843 -3.295 1.00 35.66 128 ARG A O 1
ATOM 1017 N N . TRP A 1 129 ? -7.606 13.327 -5.461 1.00 46.62 129 TRP A N 1
ATOM 1018 C CA . TRP A 1 129 ? -6.527 12.341 -5.276 1.00 46.62 129 TRP A CA 1
ATOM 1019 C C . TRP A 1 129 ? -5.579 12.364 -6.473 1.00 46.62 129 TRP A C 1
ATOM 1021 O O . TRP A 1 129 ? -6.093 12.459 -7.608 1.00 46.62 129 TRP A O 1
#

Radius of gyration: 20.32 Å; chains: 1; bounding box: 55×35×53 Å

Foldseek 3Di:
DWDKDKDKDKAFAPDKDDWDFAQAWKKKAWQAAKKWKAFPVGDIDIDGHGDMDIGGHPTIMMMHHHNPGMTMIMMMGIHDDDPDPPDPPDDDDDDPPPPDDDDDDDDDDDDDDDPPDDDDDDDDDDDDD

Sequence (129 aa):
MANYSAAYVTFQPGARSAWHSHPAGQHIIVTSGVALTGTRDGNVIRFSEGESVWCPPGVEHWHGATPEAAMTHLVVTPQKMARTRSGKRKSRTNSIWDRNKKEPHFAALSYFGVELRLKQFRSMEYQRW

InterPro domains:
  IPR011051 RmlC-like cupin domain superfamily [SSF51182] (2-77)
  IPR013096 Cupin 2, conserved barrel [PF07883] (8-76)
  IPR014710 RmlC-like jelly roll fold [G3DSA:2.60.120.10] (1-95)
  IPR047263 Hydroxynitrile lyase-like, cupin domain [cd02233] (2-80)

Secondary structure (DSSP, 8-state):
---EEEEEEEE-TT-BPPSB--TT-EEEEEEESEEEEEETTS-EEEEETT-EEEE-TT--EEEEE-SSS-EEEEEEEE-----------------TTTT--PPPP------------------------

Organism: NCBI:txid1219065